Protein AF-A0A151SBG4-F1 (afdb_monomer)

Structure (mmCIF, N/CA/C/O backbone):
data_AF-A0A151SBG4-F1
#
_entry.id   AF-A0A151SBG4-F1
#
loop_
_atom_site.group_PDB
_atom_site.id
_atom_site.type_symbol
_atom_site.label_atom_id
_atom_site.label_alt_id
_atom_site.label_comp_id
_atom_site.label_asym_id
_atom_site.label_entity_id
_atom_site.label_seq_id
_atom_site.pdbx_PDB_ins_code
_atom_site.Cartn_x
_atom_site.Cartn_y
_atom_site.Cartn_z
_atom_site.occupancy
_atom_site.B_iso_or_equiv
_atom_site.auth_seq_id
_atom_site.auth_comp_id
_atom_site.auth_asym_id
_atom_site.auth_atom_id
_atom_site.pdbx_PDB_model_num
ATOM 1 N N . THR A 1 1 ? -7.951 -1.500 13.705 1.00 87.44 1 THR A N 1
ATOM 2 C CA . THR A 1 1 ? -7.967 -2.895 13.240 1.00 87.44 1 THR A CA 1
ATOM 3 C C . THR A 1 1 ? -9.104 -3.095 12.260 1.00 87.44 1 THR A C 1
ATOM 5 O O . THR A 1 1 ? -10.073 -2.341 12.324 1.00 87.44 1 THR A O 1
ATOM 8 N N . GLY A 1 2 ? -8.998 -4.036 11.322 1.00 90.94 2 GLY A N 1
ATOM 9 C CA . GLY A 1 2 ? -10.103 -4.468 10.456 1.00 90.94 2 GLY A CA 1
ATOM 10 C C . GLY A 1 2 ? -10.531 -3.499 9.342 1.00 90.94 2 GLY A C 1
ATOM 11 O O . GLY A 1 2 ? -11.588 -3.690 8.736 1.00 90.94 2 GLY A O 1
ATOM 12 N N . ALA A 1 3 ? -9.771 -2.436 9.072 1.00 91.12 3 ALA A N 1
ATOM 13 C CA . ALA A 1 3 ? -10.077 -1.522 7.973 1.00 91.12 3 ALA A CA 1
ATOM 14 C C . ALA A 1 3 ? -9.659 -2.142 6.638 1.00 91.12 3 ALA A C 1
ATOM 16 O O . ALA A 1 3 ? -8.551 -2.648 6.515 1.00 91.12 3 ALA A O 1
ATOM 17 N N . SER A 1 4 ? -10.532 -2.074 5.633 1.00 92.25 4 SER A N 1
ATOM 18 C CA . SER A 1 4 ? -10.208 -2.500 4.274 1.00 92.25 4 SER A CA 1
ATOM 19 C C . SER A 1 4 ? -9.455 -1.391 3.555 1.00 92.25 4 SER A C 1
ATOM 21 O O . SER A 1 4 ? -9.937 -0.254 3.454 1.00 92.25 4 SER A O 1
ATOM 23 N N . VAL A 1 5 ? -8.284 -1.745 3.044 1.00 92.50 5 VAL A N 1
ATOM 24 C CA . VAL A 1 5 ? -7.354 -0.859 2.352 1.00 92.50 5 VAL A CA 1
ATOM 25 C C . VAL A 1 5 ? -7.132 -1.403 0.945 1.00 92.50 5 VAL A C 1
ATOM 27 O O . VAL A 1 5 ? -7.024 -2.610 0.755 1.00 92.50 5 VAL A O 1
ATOM 30 N N . GLY A 1 6 ? -7.091 -0.521 -0.049 1.00 92.69 6 GLY A N 1
ATOM 31 C CA . GLY A 1 6 ? -6.858 -0.876 -1.443 1.00 92.69 6 GLY A CA 1
ATOM 32 C C . GLY A 1 6 ? -5.782 -0.014 -2.078 1.00 92.69 6 GLY A C 1
ATOM 33 O O . GLY A 1 6 ? -5.644 1.168 -1.760 1.00 92.69 6 GLY A O 1
ATOM 34 N N . VAL A 1 7 ? -5.030 -0.610 -2.996 1.00 92.25 7 VAL A N 1
ATOM 35 C CA . VAL A 1 7 ? -4.136 0.101 -3.907 1.00 92.25 7 VAL A CA 1
ATOM 36 C C . VAL A 1 7 ? -4.924 0.412 -5.172 1.00 92.25 7 VAL A C 1
ATOM 38 O O . VAL A 1 7 ? -5.598 -0.451 -5.730 1.00 92.25 7 VAL A O 1
ATOM 41 N N . ASN A 1 8 ? -4.855 1.649 -5.644 1.00 89.88 8 ASN A N 1
ATOM 42 C CA . ASN A 1 8 ? -5.489 2.111 -6.871 1.00 89.88 8 ASN A CA 1
ATOM 43 C C . ASN A 1 8 ? -4.435 2.767 -7.752 1.00 89.88 8 ASN A C 1
ATOM 45 O O . ASN A 1 8 ? -3.831 3.758 -7.342 1.00 89.88 8 ASN A O 1
ATOM 49 N N . CYS A 1 9 ? -4.271 2.259 -8.968 1.00 86.94 9 CYS A N 1
ATOM 50 C CA . CYS A 1 9 ? -3.329 2.787 -9.946 1.00 86.94 9 CYS A CA 1
ATOM 51 C C . CYS A 1 9 ? -4.064 3.473 -11.100 1.00 86.94 9 CYS A C 1
ATOM 53 O O . CYS A 1 9 ? -5.104 2.999 -11.559 1.00 86.94 9 CYS A O 1
ATOM 55 N N . GLN A 1 10 ? -3.533 4.604 -11.555 1.00 77.94 10 GLN A N 1
ATOM 56 C CA . GLN A 1 10 ? -3.963 5.271 -12.779 1.00 77.94 10 GLN A CA 1
ATOM 57 C C . GLN A 1 10 ? -3.223 4.642 -13.964 1.00 77.94 10 GLN A C 1
ATOM 59 O O . GLN A 1 10 ? -2.009 4.468 -13.904 1.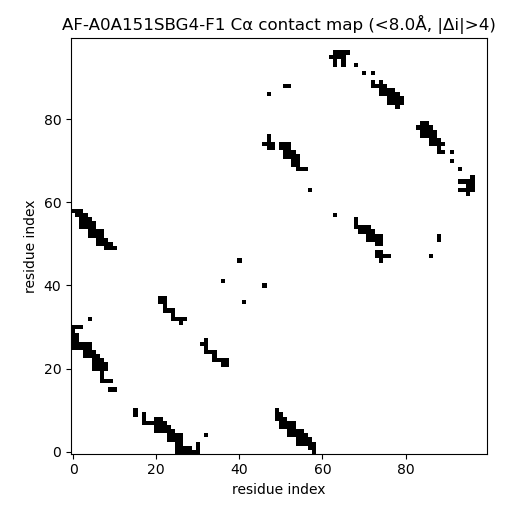00 77.94 10 GLN A O 1
ATOM 64 N N . SER A 1 11 ? -3.930 4.316 -15.046 1.00 65.62 11 SER A N 1
ATOM 65 C CA . SER A 1 11 ? -3.296 3.866 -16.289 1.00 65.62 11 SER A CA 1
ATOM 66 C C . SER A 1 11 ? -3.290 5.001 -17.318 1.00 65.62 11 SER A C 1
ATOM 68 O O . SER A 1 11 ? -4.353 5.449 -17.743 1.00 65.62 11 SER A O 1
ATOM 70 N N . HIS A 1 12 ? -2.107 5.500 -17.688 1.00 50.47 12 HIS A N 1
ATOM 71 C CA . HIS A 1 12 ? -1.487 5.206 -18.987 1.00 50.47 12 HIS A CA 1
ATOM 72 C C . HIS A 1 12 ? -2.334 4.980 -20.264 1.00 50.47 12 HIS A C 1
ATOM 74 O O . HIS A 1 12 ? -1.851 4.255 -21.123 1.00 50.47 12 HIS A O 1
ATOM 80 N N . GLY A 1 13 ? -3.570 5.465 -20.426 1.00 46.16 13 GLY A N 1
ATOM 81 C CA . GLY A 1 13 ? -4.251 5.423 -21.736 1.00 46.16 13 GLY A CA 1
ATOM 82 C C . GLY A 1 13 ? -5.259 4.297 -22.025 1.00 46.16 13 GLY A C 1
ATOM 83 O O . GLY A 1 13 ? -5.655 4.143 -23.175 1.00 46.16 13 GLY A O 1
ATOM 84 N N . SER A 1 14 ? -5.786 3.554 -21.047 1.00 42.84 14 SER A N 1
ATOM 85 C CA . SER A 1 14 ? -7.020 2.780 -21.291 1.00 42.84 14 SER A CA 1
ATOM 86 C C . SER A 1 14 ? -7.844 2.532 -20.028 1.00 42.84 14 SER A C 1
ATOM 88 O O . SER A 1 14 ? -7.355 2.001 -19.039 1.00 42.84 14 SER A O 1
ATOM 90 N N . LYS A 1 15 ? -9.112 2.968 -20.093 1.00 42.94 15 LYS A N 1
ATOM 91 C CA . LYS A 1 15 ? -10.369 2.464 -19.488 1.00 42.94 15 LYS A CA 1
ATOM 92 C C . LYS A 1 15 ? -10.401 1.769 -18.112 1.00 42.94 15 LYS A C 1
ATOM 94 O O . LYS A 1 15 ? -11.466 1.279 -17.745 1.00 42.94 15 LYS A O 1
ATOM 99 N N . TRP A 1 16 ? -9.360 1.785 -17.288 1.00 49.41 16 TRP A N 1
ATOM 100 C CA . TRP A 1 16 ? -9.507 1.550 -15.856 1.00 49.41 16 TRP A CA 1
ATOM 101 C C . TRP A 1 16 ? -10.155 2.796 -15.265 1.00 49.41 16 TRP A C 1
ATOM 103 O O . TRP A 1 16 ? -9.488 3.728 -14.822 1.00 49.41 16 TRP A O 1
ATOM 113 N N . ARG A 1 17 ? -11.495 2.852 -15.323 1.00 45.19 17 ARG A N 1
ATOM 114 C CA . ARG A 1 17 ? -12.277 3.821 -14.546 1.00 45.19 17 ARG A CA 1
ATOM 115 C C . ARG A 1 17 ? -11.729 3.734 -13.126 1.00 45.19 17 ARG A C 1
ATOM 117 O O . ARG A 1 17 ? -11.880 2.679 -12.520 1.00 45.19 17 ARG A O 1
ATOM 124 N N . GLY A 1 18 ? -11.066 4.792 -12.646 1.00 49.69 18 GLY A N 1
ATOM 125 C CA . GLY A 1 18 ? -10.295 4.870 -11.393 1.00 49.69 18 GLY A CA 1
ATOM 126 C C . GLY A 1 18 ? -11.113 4.666 -10.112 1.00 49.69 18 GLY A C 1
ATOM 127 O O . GLY A 1 18 ? -11.111 5.504 -9.211 1.00 49.69 18 GLY A O 1
ATOM 128 N N . LYS A 1 19 ? -11.852 3.561 -10.057 1.00 54.06 19 LYS A N 1
ATOM 129 C CA . LYS A 1 19 ? -12.862 3.206 -9.068 1.00 54.06 19 LYS A CA 1
ATOM 130 C C . LYS A 1 19 ? -12.604 1.834 -8.439 1.00 54.06 19 LYS A C 1
ATOM 132 O O . LYS A 1 19 ? -13.051 1.6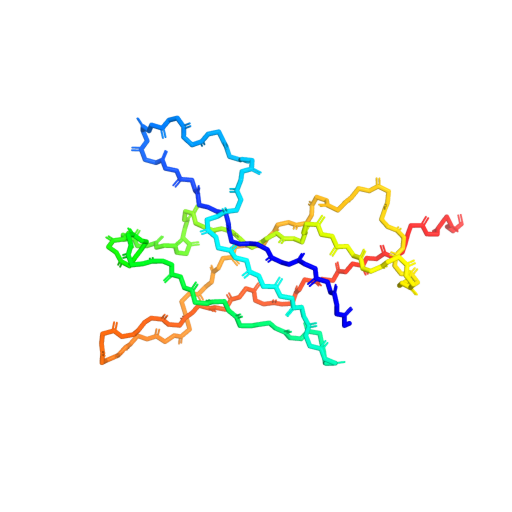47 -7.316 1.00 54.06 19 LYS A O 1
ATOM 137 N N . SER A 1 20 ? -11.880 0.921 -9.098 1.00 67.31 20 SER A N 1
ATOM 138 C CA . SER A 1 20 ? -11.553 -0.392 -8.522 1.00 67.31 20 SER A CA 1
ATOM 139 C C . SER A 1 20 ? -10.131 -0.434 -7.971 1.00 67.31 20 SER A C 1
ATOM 141 O O . SER A 1 20 ? -9.223 0.186 -8.535 1.00 67.31 20 SER A O 1
ATOM 143 N N . ALA A 1 21 ? -9.948 -1.125 -6.848 1.00 78.38 21 ALA A N 1
ATOM 144 C CA . ALA A 1 21 ? -8.627 -1.450 -6.328 1.00 78.38 21 ALA A CA 1
ATOM 145 C C . ALA A 1 21 ? -7.958 -2.494 -7.238 1.00 78.38 21 ALA A C 1
ATOM 147 O O . ALA A 1 21 ? -8.624 -3.425 -7.689 1.00 78.38 21 ALA A O 1
ATOM 148 N N . VAL A 1 22 ? -6.661 -2.329 -7.513 1.00 87.44 22 VAL A N 1
ATOM 149 C CA . VAL A 1 22 ? -5.824 -3.339 -8.194 1.00 87.44 22 VAL A CA 1
ATOM 150 C C . VAL A 1 22 ? -5.424 -4.471 -7.243 1.00 87.44 22 VAL A C 1
ATOM 152 O O . VAL A 1 22 ? -5.176 -5.588 -7.679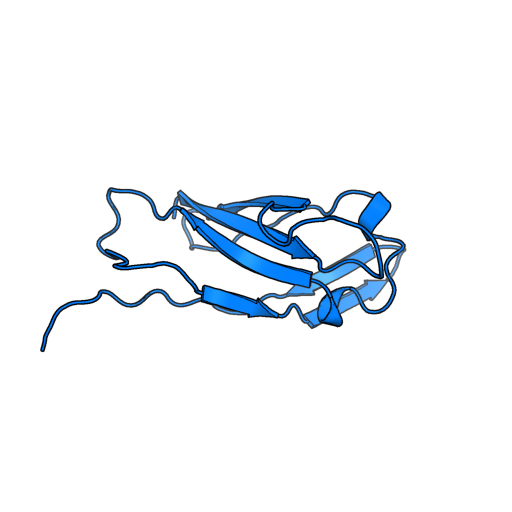 1.00 87.44 22 VAL A O 1
ATOM 155 N N . ALA A 1 23 ? -5.345 -4.164 -5.949 1.00 91.62 23 ALA A N 1
ATOM 156 C CA . ALA A 1 23 ? -4.952 -5.054 -4.867 1.00 91.62 23 ALA A CA 1
ATOM 157 C C . ALA A 1 23 ? -5.546 -4.515 -3.563 1.00 91.62 23 ALA A C 1
ATOM 159 O O . ALA A 1 23 ? -5.810 -3.312 -3.458 1.00 91.62 23 ALA A O 1
ATOM 160 N N . GLY A 1 24 ? -5.748 -5.368 -2.564 1.00 93.62 24 GLY A N 1
ATOM 161 C CA . GLY A 1 24 ? -6.310 -4.940 -1.290 1.00 93.62 24 GLY A CA 1
ATOM 162 C C . GLY A 1 24 ? -5.935 -5.852 -0.137 1.00 93.62 24 GLY A C 1
ATOM 163 O O . GLY A 1 24 ? -5.504 -6.982 -0.337 1.00 93.62 24 GLY A O 1
ATOM 164 N N . GLY A 1 25 ? -6.120 -5.328 1.068 1.00 94.38 25 GLY A N 1
ATOM 165 C CA . GLY A 1 25 ? -5.846 -6.011 2.323 1.00 94.38 25 GLY A CA 1
ATOM 166 C C . GLY A 1 25 ? -6.703 -5.459 3.457 1.00 94.38 25 GLY A C 1
ATOM 167 O O . GLY A 1 25 ? -7.559 -4.583 3.266 1.00 94.38 25 GLY A O 1
ATOM 168 N N . VAL A 1 26 ? -6.471 -5.990 4.651 1.00 94.44 26 VAL A N 1
ATOM 169 C CA . VAL A 1 26 ? -7.154 -5.599 5.885 1.00 94.44 26 VAL A CA 1
ATOM 170 C C . VAL A 1 26 ? -6.105 -5.204 6.913 1.00 94.44 26 VAL A C 1
ATOM 172 O O . VAL A 1 26 ? -5.048 -5.823 6.965 1.00 94.44 26 VAL A O 1
ATOM 175 N N . THR A 1 27 ? -6.384 -4.171 7.709 1.00 94.75 27 THR A N 1
ATOM 176 C CA . THR A 1 27 ? -5.464 -3.773 8.775 1.00 94.75 27 THR A CA 1
ATOM 177 C C . THR A 1 27 ? -5.489 -4.729 9.962 1.00 94.75 27 THR A C 1
ATOM 179 O O . THR A 1 27 ? -6.564 -5.176 10.377 1.00 94.75 27 THR A O 1
ATOM 182 N N . ASP A 1 28 ? -4.318 -4.977 10.534 1.00 95.19 28 ASP A N 1
ATOM 183 C CA . ASP A 1 28 ? -4.107 -5.821 11.713 1.00 95.19 28 ASP A CA 1
ATOM 184 C C . ASP A 1 28 ? -4.521 -5.132 13.034 1.00 95.19 28 ASP A C 1
ATOM 186 O O . ASP A 1 28 ? -5.188 -4.082 13.045 1.00 95.19 28 ASP A O 1
ATOM 190 N N . GLU A 1 29 ? -4.163 -5.737 14.168 1.00 94.44 29 GLU A N 1
ATOM 191 C CA . GLU A 1 29 ? -4.423 -5.222 15.511 1.00 94.44 29 GLU A CA 1
ATOM 192 C C . GLU A 1 29 ? -3.729 -3.881 15.821 1.00 94.44 29 GLU A C 1
ATOM 194 O O . GLU A 1 29 ? -4.253 -3.089 16.611 1.00 94.44 29 GLU A O 1
ATOM 199 N N . PHE A 1 30 ? -2.625 -3.571 15.142 1.00 93.00 30 PHE A N 1
ATOM 200 C CA . PHE A 1 30 ? -1.886 -2.313 15.274 1.00 93.00 30 PHE A CA 1
ATOM 201 C C . PHE A 1 30 ? -2.348 -1.251 14.264 1.00 93.00 30 PHE A C 1
ATOM 203 O O . PHE A 1 30 ? -2.015 -0.070 14.382 1.00 93.00 30 PHE A O 1
ATOM 210 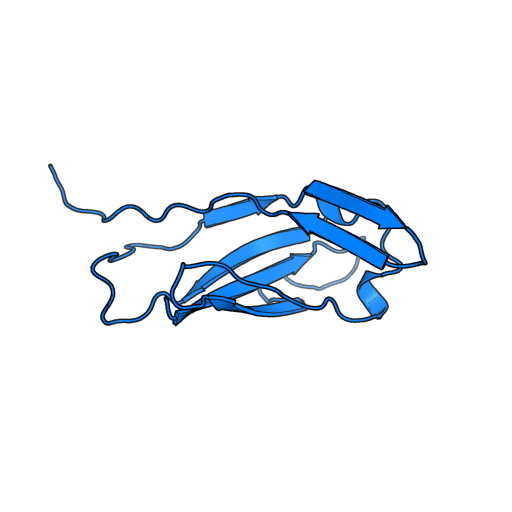N N . GLY A 1 31 ? -3.192 -1.634 13.304 1.00 90.88 31 GLY A N 1
ATOM 211 C CA . GLY A 1 31 ? -3.640 -0.761 12.227 1.00 90.88 31 GLY A CA 1
ATOM 212 C C . GLY A 1 31 ? -2.671 -0.712 11.044 1.00 90.88 31 GLY A C 1
ATOM 213 O O . GLY A 1 31 ? -2.856 0.139 10.167 1.00 90.88 31 GLY A O 1
ATOM 214 N N . GLU A 1 32 ? -1.684 -1.606 11.005 1.00 95.00 32 GLU A N 1
ATOM 215 C CA . GLU A 1 32 ? -0.757 -1.772 9.891 1.00 95.00 32 GLU A CA 1
ATOM 216 C C . GLU A 1 32 ? -1.362 -2.682 8.816 1.00 95.00 32 GLU A C 1
ATOM 218 O O . GLU A 1 32 ? -2.359 -3.371 9.037 1.00 95.00 32 GLU A O 1
ATOM 223 N N . PHE A 1 33 ? -0.821 -2.617 7.600 1.00 94.69 33 PHE A N 1
ATOM 224 C CA . PHE A 1 33 ? -1.245 -3.459 6.487 1.00 94.69 33 PHE A CA 1
ATOM 225 C C . PHE A 1 33 ? -0.062 -3.767 5.573 1.00 94.69 33 PHE A C 1
ATOM 227 O O . PHE A 1 33 ? 0.787 -2.911 5.324 1.00 94.69 33 PHE A O 1
ATOM 234 N N . MET A 1 34 ? -0.065 -4.971 5.009 1.00 95.25 34 MET A N 1
ATOM 235 C CA . MET A 1 34 ? 0.829 -5.393 3.934 1.00 95.25 34 MET A CA 1
ATOM 236 C C . MET A 1 34 ? -0.024 -5.886 2.768 1.00 95.25 34 MET A C 1
ATOM 238 O O . MET A 1 34 ? -1.025 -6.572 2.971 1.00 95.25 34 MET A O 1
ATOM 242 N N . ILE A 1 35 ? 0.316 -5.464 1.551 1.00 95.06 35 ILE A N 1
ATOM 243 C CA . ILE A 1 35 ? -0.421 -5.809 0.332 1.00 95.06 35 ILE A CA 1
ATOM 244 C C . ILE A 1 35 ? 0.603 -6.193 -0.726 1.00 95.06 35 ILE A C 1
ATOM 246 O O . ILE A 1 35 ? 1.370 -5.338 -1.174 1.00 95.06 35 ILE A O 1
ATOM 250 N N . ASP A 1 36 ? 0.563 -7.449 -1.156 1.00 93.25 36 ASP A N 1
ATOM 251 C CA . ASP A 1 36 ? 1.323 -7.891 -2.317 1.00 93.25 36 ASP A CA 1
ATOM 252 C C . ASP A 1 36 ? 0.683 -7.346 -3.592 1.00 93.25 36 ASP A C 1
ATOM 254 O O . ASP A 1 36 ? -0.533 -7.431 -3.808 1.00 93.25 36 ASP A O 1
ATOM 258 N N . LEU A 1 37 ? 1.509 -6.746 -4.445 1.00 90.44 37 LEU A N 1
ATOM 259 C CA . LEU A 1 37 ? 1.048 -6.218 -5.717 1.00 90.44 37 LEU A CA 1
ATOM 260 C C . LEU A 1 37 ? 1.000 -7.340 -6.767 1.00 90.44 37 LEU A C 1
ATOM 262 O O . LEU A 1 37 ? 1.912 -8.159 -6.844 1.00 90.44 37 LEU A O 1
ATOM 266 N N . PRO A 1 38 ? -0.040 -7.382 -7.614 1.00 89.19 38 PRO A N 1
ATOM 267 C CA . PRO A 1 38 ? -0.072 -8.272 -8.762 1.00 89.19 38 PRO A CA 1
ATOM 268 C C . PRO A 1 38 ? 1.125 -8.063 -9.695 1.00 89.19 38 PRO A C 1
ATOM 270 O O . PRO A 1 38 ? 1.534 -6.930 -9.956 1.00 89.19 38 PRO A O 1
ATOM 273 N N . SER A 1 39 ? 1.609 -9.151 -10.297 1.00 87.25 39 SER A N 1
ATOM 274 C CA . SER A 1 39 ? 2.794 -9.153 -11.168 1.00 87.25 39 SER A CA 1
ATOM 275 C C . SER A 1 39 ? 2.739 -8.138 -12.316 1.00 87.25 39 SER A C 1
ATOM 277 O O . SER A 1 39 ? 3.751 -7.518 -12.635 1.00 87.25 39 SER A O 1
ATOM 279 N N . HIS A 1 40 ? 1.561 -7.896 -12.902 1.00 83.88 40 HIS A N 1
ATOM 280 C CA . HIS A 1 40 ? 1.389 -6.915 -13.981 1.00 83.88 40 HIS A CA 1
ATOM 281 C C . HIS A 1 40 ? 1.692 -5.467 -13.552 1.00 83.88 40 HIS A C 1
ATOM 283 O O . HIS A 1 40 ? 1.959 -4.620 -14.401 1.00 83.88 40 HIS A O 1
ATOM 289 N N . LEU A 1 41 ? 1.682 -5.171 -12.248 1.00 86.62 41 LEU A N 1
ATOM 290 C CA . LEU A 1 41 ? 2.072 -3.866 -11.717 1.00 86.62 41 LEU A CA 1
ATOM 291 C C . LEU A 1 41 ? 3.584 -3.746 -11.505 1.00 86.62 41 LEU A C 1
ATOM 293 O O . LEU A 1 41 ? 4.095 -2.632 -11.469 1.00 86.62 41 LEU A O 1
ATOM 297 N N . HIS A 1 42 ? 4.324 -4.856 -11.403 1.00 85.44 42 HIS A N 1
ATOM 298 C CA . HIS A 1 42 ? 5.775 -4.823 -11.164 1.00 85.44 42 HIS A CA 1
ATOM 299 C C . HIS A 1 42 ? 6.542 -4.167 -12.320 1.00 85.44 42 HIS A C 1
ATOM 301 O O . HIS A 1 42 ? 7.587 -3.550 -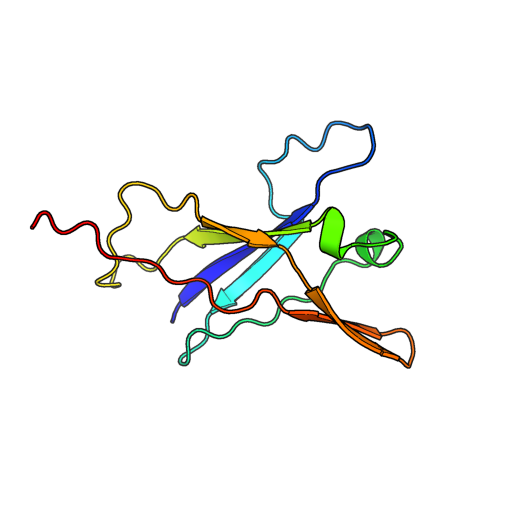12.106 1.00 85.44 42 HIS A O 1
ATOM 307 N N . ALA A 1 43 ? 5.999 -4.262 -13.536 1.00 84.12 43 ALA A N 1
ATOM 308 C CA . ALA A 1 43 ? 6.564 -3.653 -14.734 1.00 84.12 43 ALA A CA 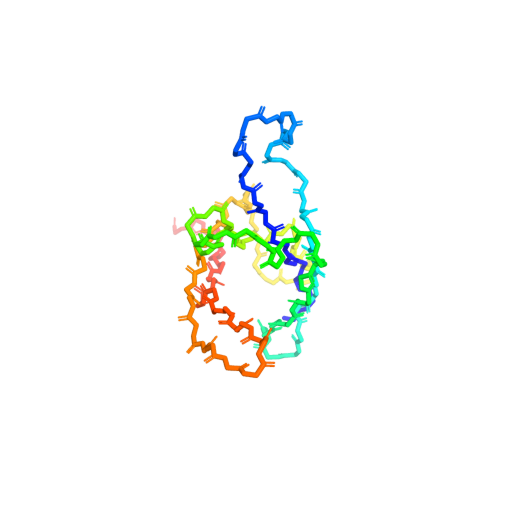1
ATOM 309 C C . ALA A 1 43 ? 6.295 -2.140 -14.843 1.00 84.12 43 ALA A C 1
ATOM 311 O O . ALA A 1 43 ? 6.879 -1.484 -15.703 1.00 84.12 43 ALA A O 1
ATOM 312 N N . ILE A 1 44 ? 5.434 -1.564 -13.993 1.00 84.62 44 ILE A N 1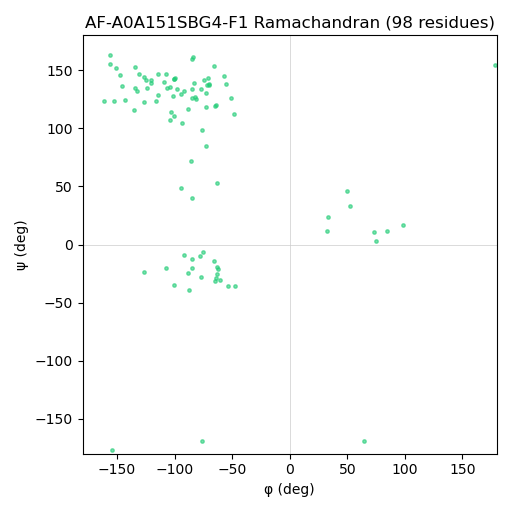
ATOM 313 C CA . ILE A 1 44 ? 5.096 -0.139 -14.055 1.00 84.62 44 ILE A CA 1
ATOM 314 C C . ILE A 1 44 ? 6.288 0.693 -13.552 1.00 84.62 44 ILE A C 1
ATOM 316 O O . ILE A 1 44 ? 6.674 0.582 -12.381 1.00 84.62 44 ILE A O 1
ATOM 320 N N . PRO A 1 45 ? 6.879 1.559 -14.397 1.00 82.94 45 PRO A N 1
ATOM 321 C CA . PRO A 1 45 ? 7.922 2.470 -13.952 1.00 82.94 45 PRO A CA 1
ATOM 322 C C . PRO A 1 45 ? 7.323 3.560 -13.058 1.00 82.94 45 PRO A C 1
ATOM 324 O O . PRO A 1 45 ? 6.225 4.050 -13.314 1.00 82.94 45 PRO A O 1
ATOM 327 N N . ASN A 1 46 ? 8.066 3.977 -12.029 1.00 85.56 46 ASN A N 1
ATOM 328 C CA . ASN A 1 46 ? 7.633 4.999 -11.067 1.00 85.56 46 ASN A CA 1
ATOM 329 C C . ASN A 1 46 ? 6.225 4.730 -10.493 1.00 85.56 46 ASN A C 1
ATOM 331 O O . ASN A 1 46 ? 5.377 5.627 -10.456 1.00 85.56 46 ASN A O 1
ATOM 335 N N . LEU A 1 47 ? 5.958 3.482 -10.086 1.00 89.00 47 LEU A N 1
ATOM 336 C CA . LEU A 1 47 ? 4.676 3.034 -9.528 1.00 89.00 47 LEU A CA 1
ATOM 337 C C . LEU A 1 47 ? 4.142 3.991 -8.449 1.00 89.00 47 LEU A C 1
ATOM 339 O O . LEU A 1 47 ? 2.944 4.262 -8.380 1.00 89.00 47 LEU A O 1
ATOM 343 N N . GLU A 1 48 ? 5.037 4.571 -7.653 1.00 90.44 48 GLU A N 1
ATOM 344 C CA . GLU A 1 48 ? 4.729 5.528 -6.596 1.00 90.44 48 GLU A CA 1
ATOM 345 C C . GLU A 1 48 ? 4.071 6.833 -7.078 1.00 90.44 48 GLU A C 1
ATOM 347 O O . GLU A 1 48 ? 3.389 7.497 -6.298 1.00 90.44 48 GLU A O 1
ATOM 352 N N . LYS A 1 49 ? 4.225 7.185 -8.362 1.00 87.25 49 LYS A N 1
ATOM 353 C CA . LYS A 1 49 ? 3.600 8.366 -8.982 1.00 87.25 49 LYS A CA 1
ATOM 354 C C . LYS A 1 49 ? 2.208 8.082 -9.541 1.00 87.25 49 LYS A C 1
ATOM 356 O O . LYS A 1 49 ? 1.409 9.005 -9.675 1.00 87.25 49 LYS A O 1
ATOM 361 N N . VAL A 1 50 ? 1.918 6.827 -9.880 1.00 88.12 50 VAL A N 1
ATOM 362 C CA . VAL A 1 50 ? 0.668 6.433 -10.551 1.00 88.12 50 VAL A CA 1
ATOM 363 C C . VAL A 1 50 ? -0.292 5.684 -9.635 1.00 88.12 50 VAL A C 1
ATOM 365 O O . VAL A 1 50 ? -1.493 5.652 -9.906 1.00 88.12 50 VAL A O 1
ATOM 368 N N . CYS A 1 51 ? 0.205 5.119 -8.536 1.00 90.25 51 CYS A N 1
ATOM 369 C CA . CYS A 1 51 ? -0.589 4.382 -7.567 1.00 90.25 51 CYS A CA 1
ATOM 370 C C . CYS A 1 51 ? -0.779 5.152 -6.257 1.00 90.25 51 CYS A C 1
ATOM 372 O O . CYS A 1 51 ? 0.080 5.889 -5.776 1.00 90.25 51 CYS A O 1
ATOM 374 N N . THR A 1 52 ? -1.944 4.945 -5.656 1.00 91.31 52 THR A N 1
ATOM 375 C CA . THR A 1 52 ? -2.350 5.516 -4.372 1.00 91.31 52 THR A CA 1
ATOM 376 C C . THR A 1 52 ? -2.972 4.437 -3.505 1.00 91.31 52 THR A C 1
ATOM 378 O O . THR A 1 52 ? -3.556 3.487 -4.019 1.00 91.31 52 THR A O 1
ATOM 381 N N . VAL A 1 53 ? -2.887 4.599 -2.192 1.00 92.56 53 VAL A N 1
ATOM 382 C CA . VAL A 1 53 ? -3.593 3.767 -1.219 1.00 92.56 53 VAL A CA 1
ATOM 383 C C . VAL A 1 53 ? -4.858 4.479 -0.765 1.00 92.56 53 VAL A C 1
ATOM 385 O O . VAL A 1 53 ? -4.821 5.670 -0.441 1.00 92.56 53 VAL A O 1
ATOM 388 N N . LYS A 1 54 ? -5.977 3.757 -0.727 1.00 90.00 54 LYS A N 1
ATOM 389 C CA . LYS A 1 54 ? -7.289 4.238 -0.284 1.00 90.00 54 LYS A CA 1
ATOM 390 C C . LYS A 1 54 ? -7.864 3.329 0.788 1.00 90.00 54 LYS A C 1
ATOM 392 O O . LYS A 1 54 ? -7.733 2.113 0.727 1.00 90.00 54 LYS A O 1
ATOM 397 N N . ILE A 1 55 ? -8.563 3.928 1.745 1.00 88.94 55 ILE A N 1
ATOM 398 C CA . ILE A 1 55 ? -9.374 3.177 2.705 1.00 88.94 55 ILE A CA 1
ATOM 399 C C . ILE A 1 55 ? -10.767 2.999 2.100 1.00 88.94 55 ILE A C 1
ATOM 401 O O . ILE A 1 55 ? -11.473 3.982 1.875 1.00 88.94 55 ILE A O 1
ATOM 405 N N . HIS A 1 56 ? -11.160 1.754 1.837 1.00 85.25 56 HIS A N 1
ATOM 406 C CA . HIS A 1 56 ? -12.457 1.421 1.244 1.00 85.25 56 HIS A CA 1
ATOM 407 C C . HIS A 1 56 ? -13.553 1.250 2.286 1.00 85.25 56 HIS A C 1
ATOM 409 O O . HIS A 1 56 ? -14.692 1.663 2.068 1.00 85.25 56 HIS A O 1
ATOM 415 N N . ARG A 1 57 ? -13.219 0.639 3.424 1.00 86.88 57 ARG A N 1
ATOM 416 C CA . ARG A 1 57 ? -14.190 0.336 4.475 1.00 86.88 57 ARG A CA 1
ATOM 417 C C . ARG A 1 57 ? -13.543 0.449 5.843 1.00 86.88 57 ARG A C 1
ATOM 419 O O . ARG A 1 57 ? -12.456 -0.068 6.065 1.00 86.88 57 ARG A O 1
ATOM 426 N N . ILE A 1 58 ? -14.256 1.074 6.769 1.00 87.12 58 ILE A N 1
ATOM 427 C CA . ILE A 1 58 ? -13.935 1.063 8.198 1.00 87.12 58 ILE A CA 1
ATOM 428 C C . ILE A 1 58 ? -14.850 0.028 8.873 1.00 87.12 58 ILE A C 1
ATOM 430 O O . ILE A 1 58 ? -16.015 -0.089 8.469 1.00 87.12 58 ILE A O 1
ATOM 434 N N . PRO A 1 59 ? -14.375 -0.738 9.873 1.00 87.38 59 PRO A N 1
ATOM 435 C CA . PRO A 1 59 ? -15.252 -1.596 10.659 1.00 87.38 59 PRO A CA 1
ATOM 436 C C . PRO A 1 59 ? -16.396 -0.796 11.277 1.00 87.38 59 PRO A C 1
ATOM 438 O O . PRO A 1 59 ? -16.179 0.282 11.823 1.00 87.38 59 PRO A O 1
ATOM 441 N N . LYS A 1 60 ? -17.609 -1.355 11.258 1.00 81.12 60 LYS A N 1
ATOM 442 C CA . LYS A 1 60 ? -18.804 -0.703 11.823 1.00 81.12 60 LYS A CA 1
ATOM 443 C C . LYS A 1 60 ? -18.680 -0.428 13.327 1.00 81.12 60 LYS A C 1
ATOM 445 O O . LYS A 1 60 ? -19.239 0.546 13.807 1.00 81.12 60 LYS A O 1
ATOM 450 N N . ALA A 1 61 ? -17.941 -1.279 14.041 1.00 80.75 61 ALA A N 1
ATOM 451 C CA . ALA A 1 61 ? -17.662 -1.127 15.467 1.00 80.75 61 ALA A CA 1
ATOM 452 C C . ALA A 1 61 ? -16.614 -0.038 15.773 1.00 80.75 61 ALA A C 1
ATOM 454 O O . ALA A 1 61 ? -16.356 0.259 16.934 1.00 80.75 61 ALA A O 1
ATOM 455 N N . SER A 1 62 ? -15.986 0.556 14.753 1.00 78.12 62 SER A N 1
ATOM 456 C CA . SER A 1 62 ? -15.034 1.640 14.965 1.00 78.12 62 SER A CA 1
ATOM 457 C C . SER A 1 62 ? -15.751 2.910 15.423 1.00 78.12 62 SER A C 1
ATOM 459 O O . SER A 1 62 ? -16.758 3.318 14.846 1.00 78.12 62 SER A O 1
ATOM 461 N N . LEU A 1 63 ? -15.167 3.592 16.410 1.00 77.12 63 LEU A N 1
ATOM 462 C CA . LEU A 1 63 ? -15.583 4.937 16.823 1.00 77.12 63 LEU A CA 1
ATOM 463 C C . LEU A 1 63 ? -15.324 5.992 15.733 1.00 77.12 63 LEU A C 1
ATOM 465 O O . LEU A 1 63 ? -15.847 7.104 15.795 1.00 77.12 63 LEU A O 1
ATOM 469 N N . CYS A 1 64 ? -14.532 5.660 14.712 1.00 76.38 64 CYS A N 1
ATOM 470 C CA . CYS A 1 64 ? -14.359 6.495 13.538 1.00 76.38 64 CYS A CA 1
ATOM 471 C C . CYS A 1 64 ? -15.599 6.362 12.641 1.00 76.38 64 CYS A C 1
ATOM 473 O O . CYS A 1 64 ? -15.687 5.420 11.856 1.00 76.38 64 CYS A O 1
ATOM 475 N N . ARG A 1 65 ? -16.543 7.311 12.722 1.00 66.88 65 ARG A N 1
ATOM 476 C CA . ARG A 1 65 ? -17.679 7.408 11.790 1.00 66.88 65 ARG A CA 1
ATOM 477 C C . ARG A 1 65 ? -17.335 8.362 10.646 1.00 66.88 65 ARG A C 1
ATOM 479 O O . ARG A 1 65 ? -17.306 9.576 10.851 1.00 66.88 65 ARG A O 1
ATOM 486 N N . PRO A 1 66 ? -17.041 7.866 9.437 1.00 65.06 66 PRO A N 1
ATOM 487 C CA . PRO A 1 66 ? -16.772 8.748 8.320 1.00 65.06 66 PRO A CA 1
ATOM 488 C C . PRO A 1 66 ? -18.088 9.161 7.656 1.00 65.06 66 PRO A C 1
ATOM 490 O O . PRO A 1 66 ? -18.844 8.309 7.200 1.00 65.06 66 PRO A O 1
ATOM 493 N N . ALA A 1 67 ? -18.327 10.465 7.512 1.00 56.00 67 ALA A N 1
ATOM 494 C CA . ALA A 1 67 ? -19.368 10.952 6.604 1.00 56.00 67 ALA A CA 1
ATOM 495 C C . ALA A 1 67 ? -19.029 10.605 5.138 1.00 56.00 67 ALA A C 1
ATOM 497 O O . ALA A 1 67 ? -19.924 10.317 4.362 1.00 56.00 67 ALA A O 1
ATOM 498 N N . HIS A 1 68 ? -17.735 10.547 4.780 1.00 57.56 68 HIS A N 1
ATOM 499 C CA . HIS A 1 68 ? -17.194 9.989 3.531 1.00 57.56 68 HIS A CA 1
ATOM 500 C C . HIS A 1 68 ? -15.686 9.695 3.695 1.00 57.56 68 HIS A C 1
ATOM 502 O O . HIS A 1 68 ? -14.904 10.602 3.983 1.00 57.56 68 HIS A O 1
ATOM 508 N N . VAL A 1 69 ? -15.230 8.454 3.468 1.00 62.47 69 VAL A N 1
ATOM 509 C CA . VAL A 1 69 ? -13.788 8.111 3.480 1.00 62.47 69 VAL A CA 1
ATOM 510 C C . VAL A 1 69 ? -13.174 8.383 2.106 1.00 62.47 69 VAL A C 1
ATOM 512 O O . VAL A 1 69 ? -12.847 7.473 1.355 1.00 62.47 69 VAL A O 1
ATOM 515 N N . LYS A 1 70 ? -13.007 9.654 1.736 1.00 63.75 70 LYS A N 1
ATOM 516 C CA . LYS A 1 70 ? -12.220 10.024 0.543 1.00 63.75 70 LYS A CA 1
ATOM 517 C C . LYS A 1 70 ? -10.773 10.347 0.920 1.00 63.75 70 LYS A C 1
ATOM 519 O O . LYS A 1 70 ? -10.245 11.387 0.543 1.00 63.75 70 LYS A O 1
ATOM 524 N N . LYS A 1 71 ? -10.131 9.474 1.701 1.00 73.50 71 LYS A N 1
ATOM 525 C CA . LYS A 1 71 ? -8.710 9.619 2.045 1.00 73.50 71 LYS A CA 1
ATOM 526 C C . LYS A 1 71 ? -7.884 8.693 1.166 1.00 73.50 71 LYS A C 1
ATOM 528 O O . LYS A 1 71 ? -7.970 7.475 1.295 1.00 73.50 71 LYS A O 1
ATOM 533 N N . GLN A 1 72 ? -7.120 9.305 0.266 1.00 81.94 72 GLN A N 1
ATOM 534 C CA . GLN A 1 72 ? -6.115 8.642 -0.556 1.00 81.94 72 GLN A CA 1
ATOM 535 C C . GLN A 1 72 ? -4.731 9.164 -0.183 1.00 81.94 72 GLN A C 1
ATOM 537 O O . GLN A 1 72 ? -4.586 10.338 0.167 1.00 81.94 72 GLN A O 1
ATOM 542 N N . LYS A 1 73 ? -3.721 8.307 -0.266 1.00 88.19 73 LYS A N 1
ATOM 543 C CA . LYS A 1 73 ? -2.338 8.660 0.034 1.00 88.19 73 LYS A CA 1
ATOM 544 C C . LYS A 1 73 ? -1.427 8.115 -1.058 1.00 88.19 73 LYS A C 1
ATOM 546 O O . LYS A 1 73 ? -1.607 6.984 -1.499 1.00 88.19 73 LYS A O 1
ATOM 551 N N . GLY A 1 74 ? -0.500 8.942 -1.532 1.00 90.12 74 GLY A N 1
ATOM 552 C CA . GLY A 1 74 ? 0.523 8.499 -2.476 1.00 90.12 74 GLY A CA 1
ATOM 553 C C . GLY A 1 74 ? 1.461 7.486 -1.828 1.00 90.12 74 GLY A C 1
ATOM 554 O O . GLY A 1 74 ? 1.636 7.488 -0.607 1.00 90.12 74 GLY A O 1
ATOM 555 N N . LEU A 1 75 ? 2.052 6.635 -2.655 1.00 92.38 75 LEU A N 1
ATOM 556 C CA . LEU A 1 75 ? 3.100 5.719 -2.230 1.00 92.38 75 LEU A CA 1
ATOM 557 C C . LEU A 1 75 ? 4.464 6.418 -2.267 1.00 92.38 75 LEU A C 1
ATOM 559 O O . LEU A 1 75 ? 4.651 7.433 -2.939 1.00 92.38 75 LEU A O 1
ATOM 563 N N . ARG A 1 76 ? 5.428 5.865 -1.537 1.00 94.19 76 ARG A N 1
ATOM 564 C CA . ARG A 1 76 ? 6.848 6.219 -1.613 1.00 94.19 76 ARG A CA 1
ATOM 565 C C . ARG A 1 76 ? 7.664 4.941 -1.689 1.00 94.19 76 ARG A C 1
ATOM 567 O O . ARG A 1 76 ? 7.430 4.042 -0.888 1.00 94.19 76 ARG A O 1
ATOM 574 N N . LEU A 1 77 ? 8.609 4.861 -2.622 1.00 93.19 77 LEU A N 1
ATOM 575 C CA . LEU A 1 77 ? 9.564 3.755 -2.662 1.00 93.19 77 LEU A CA 1
ATOM 576 C C . LEU A 1 77 ? 10.424 3.808 -1.392 1.00 93.19 77 LEU A C 1
ATOM 578 O O . LEU A 1 77 ? 11.070 4.823 -1.135 1.00 93.19 77 LEU A O 1
ATOM 582 N N . SER A 1 78 ? 10.392 2.748 -0.587 1.00 93.94 78 SER A N 1
ATOM 583 C CA . SER A 1 78 ? 11.186 2.641 0.640 1.00 93.94 78 SER A CA 1
ATOM 584 C C . SER A 1 78 ? 12.436 1.793 0.444 1.00 93.94 78 SER A C 1
ATOM 586 O O . SER A 1 78 ? 13.467 2.096 1.033 1.00 93.94 78 SER A O 1
ATOM 588 N N . SER A 1 79 ? 12.368 0.753 -0.389 1.00 93.88 79 SER A N 1
ATOM 589 C CA . SER A 1 79 ? 13.529 -0.073 -0.721 1.00 93.88 79 SER A CA 1
ATOM 590 C C . SER A 1 79 ? 13.418 -0.687 -2.112 1.00 93.88 79 SER A C 1
ATOM 592 O O . SER A 1 79 ? 12.322 -0.931 -2.625 1.00 93.88 79 SER A O 1
ATOM 594 N N . PHE A 1 80 ? 14.577 -0.944 -2.715 1.00 91.75 80 PHE A N 1
ATOM 595 C CA . PHE A 1 80 ? 14.708 -1.681 -3.964 1.00 91.75 80 PHE A CA 1
ATOM 596 C C . PHE A 1 80 ? 15.963 -2.552 -3.920 1.00 91.75 80 PHE A C 1
ATOM 598 O O . PHE A 1 80 ? 17.057 -2.044 -3.685 1.00 91.75 80 PHE A O 1
ATOM 605 N N . GLY A 1 81 ? 15.803 -3.853 -4.149 1.00 92.19 81 GLY A N 1
ATOM 606 C CA . GLY A 1 81 ? 16.905 -4.811 -4.165 1.00 92.19 81 GLY A CA 1
ATOM 607 C C . GLY A 1 81 ? 16.404 -6.228 -4.418 1.00 92.19 81 GLY A C 1
ATOM 608 O O . GLY A 1 81 ? 15.245 -6.529 -4.148 1.00 92.19 81 GLY A O 1
ATOM 609 N N . ASN A 1 82 ? 17.258 -7.096 -4.965 1.00 91.00 82 ASN A N 1
ATOM 610 C CA . ASN A 1 82 ? 16.939 -8.508 -5.236 1.00 91.00 82 ASN A CA 1
ATOM 611 C C . ASN A 1 82 ? 15.642 -8.719 -6.045 1.00 91.00 82 ASN A C 1
ATOM 613 O O . ASN A 1 82 ? 14.913 -9.681 -5.831 1.00 91.00 82 ASN A O 1
ATOM 617 N N . GLY A 1 83 ? 15.317 -7.789 -6.949 1.00 86.81 83 GLY A N 1
ATOM 618 C CA . GLY A 1 83 ? 14.078 -7.834 -7.734 1.00 86.81 83 GLY A CA 1
ATOM 619 C C . GLY A 1 83 ? 12.805 -7.449 -6.966 1.00 86.81 83 GLY A C 1
ATOM 620 O O . GLY A 1 83 ? 11.726 -7.465 -7.551 1.00 86.81 83 GLY A O 1
ATOM 621 N N . ILE A 1 84 ? 12.913 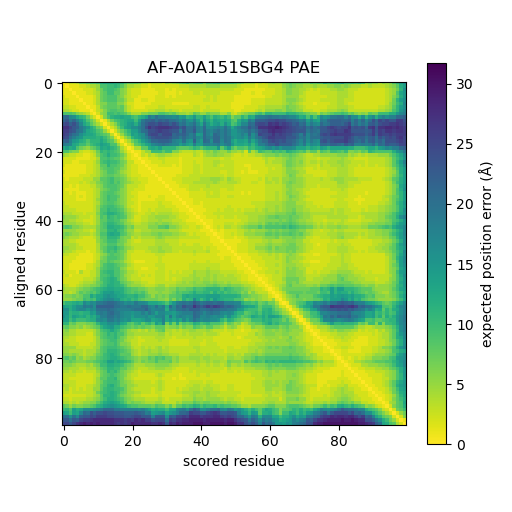-7.053 -5.695 1.00 90.69 84 ILE A N 1
ATOM 622 C CA . ILE A 1 84 ? 11.791 -6.668 -4.834 1.00 90.69 84 ILE A CA 1
ATOM 623 C C . ILE A 1 84 ? 11.791 -5.147 -4.637 1.00 90.69 84 ILE A C 1
ATOM 625 O O . ILE A 1 84 ? 12.828 -4.527 -4.383 1.00 90.69 84 ILE A O 1
ATOM 629 N N . ARG A 1 85 ? 10.606 -4.537 -4.755 1.00 92.56 85 ARG A N 1
ATOM 630 C CA . ARG A 1 85 ? 10.352 -3.123 -4.444 1.00 92.56 85 ARG A CA 1
ATOM 631 C C . ARG A 1 85 ? 9.373 -3.039 -3.289 1.00 92.56 85 ARG A C 1
ATOM 633 O O . ARG A 1 85 ? 8.261 -3.545 -3.398 1.00 92.56 85 ARG A O 1
ATOM 640 N N . THR A 1 86 ? 9.767 -2.351 -2.225 1.00 94.06 86 THR A N 1
ATOM 641 C CA . THR A 1 86 ? 8.871 -2.075 -1.099 1.00 94.06 86 THR A CA 1
ATOM 642 C C . THR A 1 86 ? 8.412 -0.631 -1.171 1.00 94.06 86 THR A C 1
ATOM 644 O O . THR A 1 86 ? 9.214 0.277 -1.405 1.00 94.06 86 THR A O 1
ATOM 647 N N . TYR A 1 87 ? 7.116 -0.419 -0.963 1.00 94.62 87 TYR A N 1
ATOM 648 C CA . TYR A 1 87 ? 6.505 0.901 -0.959 1.00 94.62 87 TYR A CA 1
ATOM 649 C C . TYR A 1 87 ? 5.842 1.173 0.384 1.00 94.62 87 TYR A C 1
ATOM 651 O O . TYR A 1 87 ? 5.187 0.305 0.954 1.00 94.62 87 TYR A O 1
ATOM 659 N N . ASN A 1 88 ? 5.958 2.410 0.857 1.00 94.69 88 ASN A N 1
ATOM 660 C CA . ASN A 1 88 ? 5.331 2.872 2.084 1.00 94.69 88 ASN A CA 1
ATOM 661 C C . ASN A 1 88 ? 4.272 3.940 1.765 1.00 94.69 88 ASN A C 1
ATOM 663 O O . ASN A 1 88 ? 4.543 4.914 1.058 1.00 94.69 88 ASN A O 1
ATOM 667 N N . ALA A 1 89 ? 3.059 3.763 2.289 1.00 92.69 89 ALA A N 1
ATOM 668 C CA . ALA A 1 89 ? 1.968 4.733 2.167 1.00 92.69 89 ALA A CA 1
ATOM 669 C C . ALA A 1 89 ? 2.019 5.833 3.247 1.00 92.69 89 ALA A C 1
ATOM 671 O O . ALA A 1 89 ? 1.325 6.844 3.157 1.00 92.69 89 ALA A O 1
ATOM 672 N N . GLY A 1 90 ? 2.833 5.663 4.285 1.00 92.19 90 GLY A N 1
ATOM 673 C CA . GLY A 1 90 ? 2.811 6.461 5.502 1.00 92.19 90 GLY A CA 1
ATOM 674 C C . GLY A 1 90 ? 1.507 6.286 6.286 1.00 92.19 90 GLY A C 1
ATOM 675 O O . GLY A 1 90 ? 0.681 5.421 6.000 1.00 92.19 90 GLY A O 1
ATOM 676 N N . SER A 1 91 ? 1.292 7.141 7.285 1.00 90.50 91 SER A N 1
ATOM 677 C CA . SER A 1 91 ? 0.107 7.047 8.142 1.00 90.50 91 SER A CA 1
ATOM 678 C C . SER A 1 91 ? -1.124 7.701 7.507 1.00 90.50 91 SER A C 1
ATOM 680 O O . SER A 1 91 ? -1.119 8.893 7.179 1.00 90.50 91 SER A O 1
ATOM 682 N N . ILE A 1 92 ? -2.225 6.952 7.415 1.00 88.56 92 ILE A N 1
ATOM 683 C CA . ILE A 1 92 ? -3.539 7.470 7.016 1.00 88.56 92 ILE A CA 1
ATOM 684 C C . ILE A 1 92 ? -4.407 7.603 8.269 1.00 88.56 92 ILE A C 1
ATOM 686 O O . ILE A 1 92 ? -4.874 6.619 8.830 1.00 88.56 92 ILE A O 1
ATOM 690 N N . ARG A 1 93 ? -4.647 8.840 8.719 1.00 86.44 93 ARG A N 1
ATOM 691 C CA . ARG A 1 93 ? -5.475 9.108 9.906 1.00 86.44 93 ARG A CA 1
ATOM 692 C C . ARG A 1 93 ? -6.915 9.387 9.516 1.00 86.44 93 ARG A C 1
ATOM 694 O O . ARG A 1 93 ? -7.174 10.274 8.698 1.00 86.44 93 ARG A O 1
ATOM 701 N N . ILE A 1 94 ? -7.860 8.708 10.153 1.00 81.62 94 ILE A N 1
ATOM 702 C CA . ILE A 1 94 ? -9.296 8.964 10.019 1.00 81.62 94 ILE A CA 1
ATOM 703 C C . ILE A 1 94 ? -9.726 9.765 11.248 1.00 81.62 94 ILE A C 1
ATOM 705 O O . ILE A 1 94 ? -9.409 9.388 12.369 1.00 81.62 94 ILE A O 1
ATOM 709 N N . LYS A 1 95 ? -10.394 10.903 11.036 1.00 75.19 95 LYS A N 1
ATOM 710 C CA . LYS A 1 95 ? -10.925 11.724 12.131 1.00 75.19 95 LYS A CA 1
ATOM 711 C C . LYS A 1 95 ? -12.412 11.420 12.264 1.00 75.19 95 LYS A C 1
ATOM 713 O O . LYS A 1 95 ? -13.066 11.198 11.245 1.00 75.19 95 LYS A O 1
ATOM 718 N N . ASN A 1 96 ? -12.917 11.409 13.492 1.00 67.94 96 ASN A N 1
ATOM 719 C CA . ASN A 1 96 ? -14.352 11.365 13.735 1.00 67.94 96 ASN A CA 1
ATOM 720 C C . ASN A 1 96 ? -14.959 12.731 13.374 1.00 67.94 96 ASN A C 1
ATOM 722 O O . ASN A 1 96 ? -14.358 13.760 13.678 1.00 67.94 96 ASN A O 1
ATOM 726 N N . GLY A 1 97 ? -16.109 12.744 12.703 1.00 57.41 97 GLY A N 1
ATOM 727 C CA . GLY A 1 97 ? -16.821 13.966 12.315 1.00 57.41 97 GLY A CA 1
ATOM 728 C C . GLY A 1 97 ? -17.732 14.497 13.419 1.00 57.41 97 GLY A C 1
ATOM 729 O O . GLY A 1 97 ? -18.862 14.867 13.128 1.00 57.41 97 GLY A O 1
ATOM 730 N N . GLY A 1 98 ? -17.292 14.460 14.679 1.00 46.97 98 GLY A N 1
ATOM 731 C CA . GLY A 1 98 ? -18.037 15.113 15.752 1.00 46.97 98 GLY A CA 1
ATOM 732 C C . GLY A 1 98 ? -18.022 16.617 15.506 1.00 46.97 98 GLY A C 1
ATOM 733 O O . GLY A 1 98 ? -16.938 17.197 15.429 1.00 46.97 98 GLY A O 1
ATOM 734 N N . ASN A 1 99 ? -19.201 17.219 15.335 1.00 45.56 99 ASN A N 1
ATOM 735 C CA . ASN A 1 99 ? -19.363 18.664 15.463 1.00 45.56 99 ASN A CA 1
ATOM 736 C C . ASN A 1 99 ? -18.733 19.080 16.800 1.00 45.56 99 ASN A C 1
ATOM 738 O O . ASN A 1 99 ? -19.053 18.484 17.830 1.00 45.56 99 ASN A O 1
ATOM 742 N 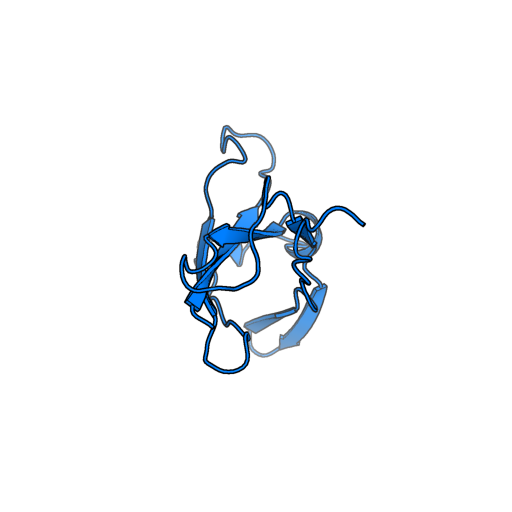N . GLN A 1 100 ? -17.808 20.039 16.751 1.00 37.56 100 GLN A N 1
ATOM 743 C CA . GLN A 1 100 ? -17.591 20.912 17.903 1.00 37.56 100 GLN A CA 1
ATOM 744 C C . GLN A 1 100 ? -18.852 21.745 18.108 1.00 37.56 100 GLN A C 1
ATOM 746 O O . GLN A 1 100 ? -19.466 22.107 17.076 1.00 37.56 100 GLN A O 1
#

Secondary structure (DSSP, 8-state):
---EEEEEE--TTS---TTS-SEEEE--TTS----PPPHHHHT-TTHHHHEEEEEEE--TTSS---S----EEE-EEEEEETTEEEEE----PPPP----

Mean predicted aligned error: 7.22 Å

Organism: Cajanus cajan (NCBI:txid3821)

Solvent-accessible surface area (backbone atoms only — not comparable to full-atom values): 6324 Å² total; per-residue (Å²): 80,59,30,32,36,26,36,33,60,65,62,99,83,60,91,67,68,89,77,62,61,78,33,64,38,54,22,42,91,86,54,50,76,77,67,78,75,55,72,84,58,71,75,46,78,66,47,42,80,42,28,30,41,33,50,78,41,71,42,87,88,46,83,58,51,63,95,68,71,84,57,70,34,56,38,36,80,73,46,76,56,97,94,46,76,43,69,43,60,73,90,84,84,82,67,57,73,70,81,128

Sequence (100 aa):
TGASVGVNCQSHGSKWRGKSAVAGGVTDEFGEFMIDLPSHLHAIPNLEKVCTVKIHRIPKASLCRPAHVKKQKGLRLSSFGNGIRTYNAGSIRIKNGGNQ

pLDDT: mean 81.61, std 15.43, range [37.56, 95.25]

Foldseek 3Di:
DFWKKAKFFDDDDDDPPRPDGQWIDTADPVRDDDIDGDPVLLPDPPRQVGMKMFTPDDPPPDPQDDPDRPDIFGWDFPDDDPSDTDIDRPDDDGDHPDDD

Radius of gyration: 14.71 Å; Cα contacts (8 Å, |Δi|>4): 165; chains: 1; bounding box: 36×30×40 Å